Protein AF-A0A8H7TQ84-F1 (afdb_monomer_lite)

Foldseek 3Di:
DEQDPLADDDDPPDDDDPDPQKDKDFAADDDCVVNVPAKDFAFDQDPVRDTDTPDIDHDDHRDMDIGHPQPKDKDADDDDDPPDDDDPVPTDAIAIDGCVPPDPQFPDWDWDQDPVRHIDHIDTDHDDPPDPPPPDD

Secondary structure (DSSP, 8-state):
-EEETTEEE--SSPP--SSTT-EEEEPPP--TTT-TT-EEEEEEE-TTS-EEEEEEEE--TT-EEEE----EEEE------TTPPP-GGG-SS-EEEEGGGSPTT--EEE--B-TTS-BPPPEEEPPPP--------

pLDDT: mean 82.5, std 11.97, range [37.47, 96.06]

Structure (mmCIF, N/CA/C/O backbone):
data_AF-A0A8H7TQ84-F1
#
_entry.id   AF-A0A8H7TQ84-F1
#
loop_
_atom_site.group_PDB
_atom_site.id
_atom_site.type_symbol
_atom_site.label_atom_id
_atom_site.label_alt_id
_atom_site.label_comp_id
_atom_site.label_asym_id
_atom_site.label_entity_id
_atom_site.label_seq_id
_atom_site.pdbx_PDB_ins_code
_atom_site.Cartn_x
_atom_site.Cartn_y
_atom_site.Cartn_z
_atom_site.occupancy
_atom_site.B_iso_or_equiv
_atom_site.auth_seq_id
_atom_site.auth_comp_id
_atom_site.auth_asym_id
_atom_site.auth_atom_id
_atom_site.pdbx_PDB_model_num
ATOM 1 N N . MET A 1 1 ? 17.783 1.276 -12.447 1.00 83.00 1 MET A N 1
ATOM 2 C CA . MET A 1 1 ? 17.599 -0.068 -13.022 1.00 83.00 1 MET A CA 1
ATOM 3 C C . MET A 1 1 ? 18.065 0.009 -14.452 1.00 83.00 1 MET A C 1
ATOM 5 O O . MET A 1 1 ? 17.531 0.825 -15.200 1.00 83.00 1 MET A O 1
ATOM 9 N N . ASP A 1 2 ? 19.091 -0.774 -14.756 1.00 83.75 2 ASP A N 1
ATOM 10 C CA . ASP A 1 2 ? 19.681 -0.931 -16.084 1.00 83.75 2 ASP A CA 1
ATOM 11 C C . ASP A 1 2 ? 19.290 -2.277 -16.685 1.00 83.75 2 ASP A C 1
ATOM 13 O O . ASP A 1 2 ? 18.802 -3.161 -15.976 1.00 83.75 2 ASP A O 1
ATOM 17 N N . ILE A 1 3 ? 19.522 -2.422 -17.989 1.00 83.12 3 ILE A N 1
ATOM 18 C CA . ILE A 1 3 ? 19.509 -3.724 -18.653 1.00 83.12 3 ILE A CA 1
ATOM 19 C C . ILE A 1 3 ? 20.949 -4.231 -18.707 1.00 83.12 3 ILE A C 1
ATOM 21 O O . ILE A 1 3 ? 21.782 -3.648 -19.399 1.00 83.12 3 ILE A O 1
ATOM 25 N N . VAL A 1 4 ? 21.233 -5.293 -17.958 1.00 82.56 4 VAL A N 1
ATOM 26 C CA . VAL A 1 4 ? 22.540 -5.954 -17.870 1.00 82.56 4 VAL A CA 1
ATOM 27 C C . VAL A 1 4 ? 22.330 -7.423 -18.216 1.00 82.56 4 VAL A C 1
ATOM 29 O O . VAL A 1 4 ? 21.414 -8.043 -17.680 1.00 82.56 4 VAL A O 1
ATOM 32 N N . ASP A 1 5 ? 23.128 -7.964 -19.139 1.00 83.06 5 ASP A N 1
ATOM 33 C CA . ASP A 1 5 ? 23.009 -9.349 -19.626 1.00 83.06 5 ASP A CA 1
ATOM 34 C C . ASP A 1 5 ? 21.564 -9.731 -20.021 1.00 83.06 5 ASP A C 1
ATOM 36 O O . ASP A 1 5 ? 21.024 -10.753 -19.602 1.00 83.06 5 ASP A O 1
ATOM 40 N N . ASP A 1 6 ? 20.908 -8.853 -20.793 1.00 80.12 6 ASP A N 1
ATOM 41 C CA . ASP A 1 6 ? 19.504 -8.953 -21.234 1.00 80.12 6 ASP A CA 1
ATOM 42 C C . ASP A 1 6 ? 18.446 -8.974 -20.107 1.00 80.12 6 ASP A C 1
ATOM 44 O O . ASP A 1 6 ? 17.254 -9.177 -20.362 1.00 80.12 6 ASP A O 1
ATOM 48 N N . GLY A 1 7 ? 18.844 -8.704 -18.860 1.00 78.25 7 GLY A N 1
ATOM 49 C CA . GLY A 1 7 ? 17.976 -8.696 -17.686 1.00 78.25 7 GLY A CA 1
ATOM 50 C C . GLY A 1 7 ? 17.898 -7.333 -16.985 1.00 78.25 7 GLY A C 1
ATOM 51 O O . GLY A 1 7 ? 18.869 -6.578 -16.968 1.00 78.25 7 GLY A O 1
ATOM 52 N N . PRO A 1 8 ? 16.754 -6.983 -16.367 1.00 80.75 8 PRO A N 1
ATOM 53 C CA . PRO A 1 8 ? 16.678 -5.806 -15.511 1.00 80.75 8 PRO A CA 1
ATOM 54 C C . PRO A 1 8 ? 17.479 -6.014 -14.222 1.00 80.75 8 PRO A C 1
ATOM 56 O O . PRO A 1 8 ? 17.219 -6.955 -13.471 1.00 80.75 8 PRO A O 1
ATOM 59 N N . GLN A 1 9 ? 18.386 -5.088 -13.915 1.00 85.06 9 GLN A N 1
ATOM 60 C CA . GLN A 1 9 ? 19.184 -5.114 -12.691 1.00 85.06 9 GLN A CA 1
ATOM 61 C C . GLN A 1 9 ? 19.133 -3.776 -11.945 1.00 85.06 9 GLN A C 1
ATOM 63 O O . GLN A 1 9 ? 19.232 -2.691 -12.527 1.00 85.06 9 GLN A O 1
ATOM 68 N N . PHE A 1 10 ? 18.988 -3.840 -10.619 1.00 81.69 10 PHE A N 1
ATOM 69 C CA . PHE A 1 10 ? 19.233 -2.692 -9.750 1.00 81.69 10 PHE A CA 1
ATOM 70 C C . PHE A 1 10 ? 20.743 -2.532 -9.583 1.00 81.69 10 PHE A C 1
ATOM 72 O O . PHE A 1 10 ? 21.384 -3.358 -8.942 1.00 81.69 10 PHE A O 1
ATOM 79 N N . VAL A 1 11 ? 21.294 -1.489 -10.197 1.00 79.38 11 VAL A N 1
ATOM 80 C CA . VAL A 1 11 ? 22.716 -1.148 -10.124 1.00 79.38 11 VAL A CA 1
ATOM 81 C C . VAL A 1 11 ? 22.894 0.167 -9.377 1.00 79.38 11 VAL A C 1
ATOM 83 O O . VAL A 1 11 ? 22.040 1.055 -9.460 1.00 79.38 11 VAL A O 1
ATOM 86 N N . GLU A 1 12 ? 23.984 0.266 -8.623 1.00 76.00 12 GLU A N 1
ATOM 87 C CA . GLU A 1 12 ? 24.380 1.499 -7.951 1.00 76.00 12 GLU A CA 1
ATOM 88 C C . GLU A 1 12 ? 24.855 2.557 -8.965 1.00 76.00 12 GLU A C 1
ATOM 90 O O . GLU A 1 12 ? 25.406 2.199 -10.008 1.00 76.00 12 GLU A O 1
ATOM 95 N N . PRO A 1 13 ? 24.685 3.860 -8.669 1.00 73.12 13 PRO A N 1
ATOM 96 C CA . PRO A 1 13 ? 24.105 4.416 -7.445 1.00 73.12 13 PRO A CA 1
ATOM 97 C C . PRO A 1 13 ? 22.569 4.335 -7.418 1.00 73.12 13 PRO A C 1
ATOM 99 O O . PRO A 1 13 ? 21.893 4.567 -8.420 1.00 73.12 13 PRO A O 1
ATOM 102 N N . TYR A 1 14 ? 22.000 4.049 -6.244 1.00 76.44 14 TYR A N 1
ATOM 103 C CA . TYR A 1 14 ? 20.548 4.070 -6.057 1.00 76.44 14 TYR A CA 1
ATOM 104 C C . TYR A 1 14 ? 20.020 5.510 -5.989 1.00 76.44 14 TYR A C 1
ATOM 106 O O . TYR A 1 14 ? 20.605 6.373 -5.336 1.00 76.44 14 TYR A O 1
ATOM 114 N N . GLY A 1 15 ? 18.889 5.765 -6.650 1.00 70.31 15 GLY A N 1
ATOM 115 C CA . GLY A 1 15 ? 18.182 7.045 -6.566 1.00 70.31 15 GLY A CA 1
ATOM 116 C C . GLY A 1 15 ? 17.283 7.145 -5.331 1.00 70.31 15 GLY A C 1
ATOM 117 O O . GLY A 1 15 ? 16.936 6.142 -4.709 1.00 70.31 15 GLY A O 1
ATOM 118 N N . THR A 1 16 ? 16.849 8.363 -5.007 1.00 71.88 16 THR A N 1
ATOM 119 C CA . THR A 1 16 ? 15.868 8.629 -3.946 1.00 71.88 16 THR A CA 1
ATOM 120 C C . THR A 1 16 ? 14.491 8.969 -4.528 1.00 71.88 16 THR A C 1
ATOM 122 O O . THR A 1 16 ? 14.345 9.489 -5.643 1.00 71.88 16 THR A O 1
ATOM 125 N N . THR A 1 17 ? 13.432 8.662 -3.778 1.00 73.94 17 THR A N 1
ATOM 126 C CA . THR A 1 17 ? 12.106 9.233 -4.042 1.00 73.94 17 THR A CA 1
ATOM 127 C C . THR A 1 17 ? 11.955 10.550 -3.283 1.00 73.94 17 THR A C 1
ATOM 129 O O . THR A 1 17 ? 12.499 10.704 -2.194 1.00 73.94 17 THR A O 1
ATOM 132 N N . ASN A 1 18 ? 11.221 11.498 -3.869 1.00 77.62 18 ASN A N 1
ATOM 133 C CA . ASN A 1 18 ? 10.885 12.769 -3.214 1.00 77.62 18 ASN A CA 1
ATOM 134 C C . ASN A 1 18 ? 9.528 12.677 -2.499 1.00 77.62 18 ASN A C 1
ATOM 136 O O . ASN A 1 18 ? 9.004 13.688 -2.040 1.00 77.62 18 ASN A O 1
ATOM 140 N N . LYS A 1 19 ? 8.923 11.484 -2.487 1.00 73.44 19 LYS A N 1
ATOM 141 C CA . LYS A 1 19 ? 7.627 11.233 -1.881 1.00 73.44 19 LYS A CA 1
ATOM 142 C C . LYS A 1 19 ? 7.820 10.488 -0.571 1.00 73.44 19 LYS A C 1
ATOM 144 O O . LYS A 1 19 ? 8.353 9.378 -0.556 1.00 73.44 19 LYS A O 1
ATOM 149 N N . ASP A 1 20 ? 7.350 11.098 0.509 1.00 71.62 20 ASP A N 1
ATOM 150 C CA . ASP A 1 20 ? 7.427 10.511 1.842 1.00 71.62 20 ASP A CA 1
ATOM 151 C C . ASP A 1 20 ? 6.782 9.119 1.875 1.00 71.62 20 ASP 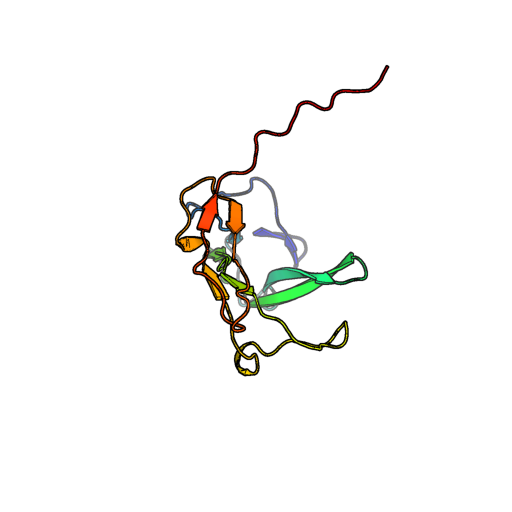A C 1
ATOM 153 O O . ASP A 1 20 ? 5.798 8.839 1.177 1.00 71.62 20 ASP A O 1
ATOM 157 N N . ASN A 1 21 ? 7.363 8.237 2.692 1.00 70.56 21 ASN A N 1
ATOM 158 C CA . ASN A 1 21 ? 6.889 6.870 2.933 1.00 70.56 21 ASN A CA 1
ATOM 159 C C . ASN A 1 21 ? 6.667 6.042 1.655 1.00 70.56 21 ASN A C 1
ATOM 161 O O . ASN A 1 21 ? 5.797 5.176 1.623 1.00 70.56 21 ASN A O 1
ATOM 165 N N . SER A 1 22 ? 7.419 6.318 0.589 1.00 80.00 22 SER A N 1
ATOM 166 C CA . SER A 1 22 ? 7.287 5.641 -0.702 1.00 80.00 22 SER A CA 1
ATOM 167 C C . SER A 1 22 ? 8.579 4.930 -1.099 1.00 80.00 22 SER A C 1
ATOM 169 O O . SER A 1 22 ? 9.664 5.249 -0.619 1.00 80.00 22 SER A O 1
ATOM 171 N N . PHE A 1 23 ? 8.461 3.978 -2.018 1.00 84.88 23 PHE A N 1
ATOM 172 C CA . PHE A 1 23 ? 9.586 3.330 -2.684 1.00 84.88 23 PHE A CA 1
ATOM 173 C C . PHE A 1 23 ? 9.695 3.847 -4.118 1.00 84.88 23 PHE A C 1
ATOM 175 O O . PHE A 1 23 ? 8.680 4.080 -4.771 1.00 84.88 23 PHE A O 1
ATOM 182 N N . GLY A 1 24 ? 10.918 4.018 -4.617 1.00 88.12 24 GLY A N 1
ATOM 183 C CA . GLY A 1 24 ? 11.173 4.482 -5.979 1.00 88.12 24 GLY A CA 1
ATOM 184 C C . GLY A 1 24 ? 11.824 3.400 -6.831 1.00 88.12 24 GLY A C 1
ATOM 185 O O . GLY A 1 24 ? 12.830 2.823 -6.428 1.00 88.12 24 GLY A O 1
ATOM 186 N N . ILE A 1 25 ? 11.299 3.165 -8.034 1.00 89.88 25 ILE A N 1
ATOM 187 C CA . ILE A 1 25 ? 12.001 2.416 -9.082 1.00 89.88 25 ILE A CA 1
ATOM 188 C C . ILE A 1 25 ? 12.299 3.384 -10.220 1.00 89.88 25 ILE A C 1
ATOM 190 O O . ILE A 1 25 ? 11.385 3.896 -10.867 1.00 89.88 25 ILE A O 1
ATOM 194 N N . GLN A 1 26 ? 13.582 3.624 -10.473 1.00 89.94 26 GLN A N 1
ATOM 195 C CA . GLN A 1 26 ? 14.033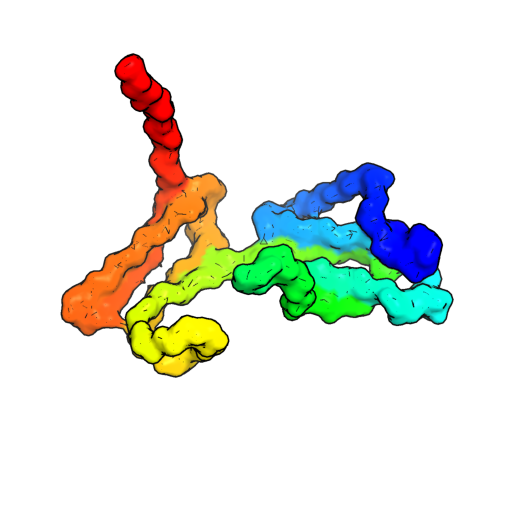 4.415 -11.611 1.00 89.94 26 GLN A CA 1
ATOM 196 C C . GLN A 1 26 ? 14.596 3.494 -12.685 1.00 89.94 26 GLN A C 1
ATOM 198 O O . GLN A 1 26 ? 15.457 2.655 -12.416 1.00 89.94 26 GLN A O 1
ATOM 203 N N . THR A 1 27 ? 14.104 3.665 -13.901 1.00 89.94 27 THR A N 1
ATOM 204 C CA . THR A 1 27 ? 14.588 2.964 -15.089 1.00 89.94 27 THR A CA 1
ATOM 205 C C . THR A 1 27 ? 15.495 3.884 -15.887 1.00 89.94 27 THR A C 1
ATOM 207 O O . THR A 1 27 ? 15.189 5.063 -16.082 1.00 89.94 27 THR A O 1
ATOM 210 N N . ASN A 1 28 ? 16.618 3.342 -16.332 1.00 88.81 28 ASN A N 1
ATOM 211 C CA . ASN A 1 28 ? 17.529 4.028 -17.233 1.00 88.81 28 ASN A CA 1
ATOM 212 C C . ASN A 1 28 ? 17.030 3.922 -18.688 1.00 88.81 28 ASN A C 1
ATOM 214 O O . ASN A 1 28 ? 16.027 3.250 -18.959 1.00 88.81 28 ASN A O 1
ATOM 218 N N . PRO A 1 29 ? 17.656 4.639 -19.636 1.00 90.38 29 PRO A N 1
ATOM 219 C CA . PRO A 1 29 ? 17.418 4.440 -21.063 1.00 90.38 29 PRO A CA 1
ATOM 220 C C . PRO A 1 29 ? 17.511 2.965 -21.473 1.00 90.38 29 PRO A C 1
ATOM 222 O O . PRO A 1 29 ? 18.513 2.311 -21.206 1.00 90.38 29 PRO A O 1
ATOM 225 N N . PHE A 1 30 ? 16.512 2.463 -22.199 1.00 90.19 30 PHE A N 1
ATOM 226 C CA . PHE A 1 30 ? 16.603 1.195 -22.930 1.00 90.19 30 PHE A CA 1
ATOM 227 C C . PHE A 1 30 ? 15.655 1.195 -24.136 1.00 90.19 30 PHE A C 1
ATOM 229 O O . PHE A 1 30 ? 14.705 1.977 -24.187 1.00 90.19 30 PHE A O 1
ATOM 236 N N . ASN A 1 31 ? 15.899 0.314 -25.112 1.00 90.56 31 ASN A N 1
ATOM 237 C CA . ASN A 1 31 ? 15.005 0.123 -26.255 1.00 90.56 31 ASN A CA 1
ATOM 238 C C . ASN A 1 31 ? 13.873 -0.866 -25.888 1.00 90.56 31 ASN A C 1
ATOM 240 O O . ASN A 1 31 ? 14.140 -2.062 -25.745 1.00 90.56 31 ASN A O 1
ATOM 244 N N . PRO A 1 32 ? 12.611 -0.418 -25.755 1.00 87.50 32 PRO A N 1
ATOM 245 C CA . PRO A 1 32 ? 11.509 -1.277 -25.319 1.00 87.50 32 PRO A CA 1
ATOM 246 C C . PRO A 1 32 ? 11.056 -2.303 -26.372 1.00 87.50 32 PRO A C 1
ATOM 248 O O . PRO A 1 32 ? 10.350 -3.254 -26.016 1.00 87.50 32 PRO A O 1
ATOM 251 N N . ASP A 1 33 ? 11.438 -2.124 -27.642 1.00 89.69 33 ASP A N 1
ATOM 252 C CA . ASP A 1 33 ? 11.136 -3.063 -28.730 1.00 89.69 33 ASP A CA 1
ATOM 253 C C . ASP A 1 33 ? 12.145 -4.209 -28.796 1.00 89.69 33 ASP A C 1
ATOM 255 O O . ASP A 1 33 ? 11.773 -5.339 -29.121 1.00 89.69 33 ASP A O 1
ATOM 259 N N . GLN A 1 34 ? 13.400 -3.925 -28.442 1.00 89.62 34 GLN A N 1
ATOM 260 C CA . GLN A 1 34 ? 14.445 -4.932 -28.273 1.00 89.62 34 GLN A CA 1
ATOM 261 C C . GLN A 1 34 ? 14.220 -5.730 -26.984 1.00 89.62 34 GLN A C 1
ATOM 263 O O . GLN A 1 34 ? 14.215 -6.957 -27.005 1.00 89.62 34 GLN A O 1
ATOM 268 N N . TYR A 1 35 ? 13.946 -5.040 -25.874 1.00 87.56 35 TYR A N 1
ATOM 269 C CA . TYR A 1 35 ? 13.780 -5.654 -24.558 1.00 87.56 35 TYR A CA 1
ATOM 270 C C . TYR A 1 35 ? 12.299 -5.704 -24.160 1.00 87.56 35 TYR A C 1
ATOM 272 O O . TYR A 1 35 ? 11.794 -4.897 -23.376 1.00 87.56 35 TYR A O 1
ATOM 280 N N . LYS A 1 36 ? 11.566 -6.668 -24.730 1.00 84.56 36 LYS A N 1
ATOM 281 C CA . LYS A 1 36 ? 10.105 -6.788 -24.543 1.00 84.56 36 LYS A CA 1
ATOM 282 C C . LYS A 1 36 ? 9.690 -7.301 -23.161 1.00 84.56 36 LYS A C 1
ATOM 284 O O . LYS A 1 36 ? 8.545 -7.088 -22.767 1.00 84.56 36 LYS A O 1
ATOM 289 N N . THR A 1 37 ? 10.602 -7.947 -22.437 1.00 84.38 37 THR A N 1
ATOM 290 C CA . THR A 1 37 ? 10.355 -8.639 -21.159 1.00 84.38 37 THR A CA 1
ATOM 291 C C . THR A 1 37 ? 10.896 -7.884 -19.945 1.00 84.38 37 THR A C 1
ATOM 293 O O . THR A 1 37 ? 11.149 -8.478 -18.900 1.00 84.38 37 THR A O 1
ATOM 296 N N . VAL A 1 38 ? 11.075 -6.568 -20.059 1.00 87.69 38 VAL A N 1
ATOM 297 C CA . VAL A 1 38 ? 11.487 -5.733 -18.928 1.00 87.69 38 VAL A CA 1
ATOM 298 C C . VAL A 1 38 ? 10.255 -5.354 -18.115 1.00 87.69 38 VAL A C 1
ATOM 300 O O . VAL A 1 38 ? 9.355 -4.654 -18.594 1.00 87.69 38 VAL A O 1
ATOM 303 N N . TYR A 1 39 ? 10.227 -5.799 -16.864 1.00 89.38 39 TYR A N 1
ATOM 304 C CA . TYR A 1 39 ? 9.144 -5.528 -15.930 1.00 89.38 39 TYR A CA 1
ATOM 305 C C . TYR A 1 39 ? 9.670 -4.864 -14.663 1.00 89.38 39 TYR A C 1
ATOM 307 O O . TYR A 1 39 ? 10.786 -5.123 -14.219 1.00 89.38 39 TYR A O 1
ATOM 315 N N . CYS A 1 40 ? 8.824 -4.033 -14.069 1.00 90.69 40 CYS A N 1
ATOM 316 C CA . CYS A 1 40 ? 8.976 -3.551 -12.706 1.00 90.69 40 CYS A CA 1
ATOM 317 C C . CYS A 1 40 ? 7.859 -4.157 -11.855 1.00 90.69 40 CYS A C 1
ATOM 319 O O . CYS A 1 40 ? 6.798 -4.522 -12.365 1.00 90.69 40 CYS A O 1
ATOM 321 N N . GLY A 1 41 ? 8.089 -4.267 -10.555 1.00 89.94 41 GLY A N 1
ATOM 322 C CA . GLY A 1 41 ? 7.120 -4.866 -9.658 1.00 89.94 41 GLY A CA 1
ATOM 323 C C . GLY A 1 41 ? 7.533 -4.756 -8.206 1.00 89.94 41 GLY A C 1
ATOM 324 O O . GLY A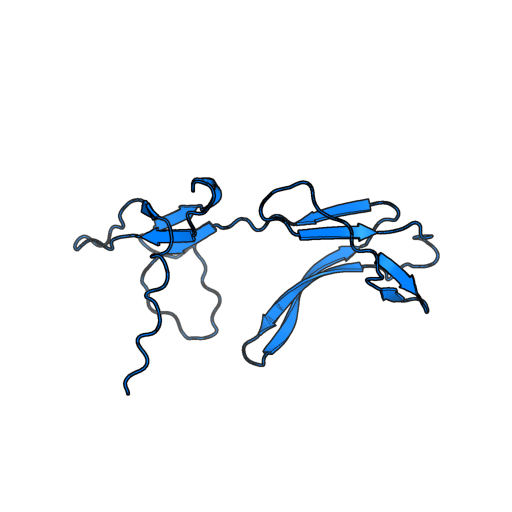 1 41 ? 8.631 -4.306 -7.885 1.00 89.94 41 GLY A O 1
ATOM 325 N N . TYR A 1 42 ? 6.643 -5.203 -7.335 1.00 87.81 42 TYR A N 1
ATOM 326 C CA . TYR A 1 42 ? 6.948 -5.452 -5.934 1.00 87.81 42 TYR A CA 1
ATOM 327 C C . TYR A 1 42 ? 6.309 -6.765 -5.501 1.00 87.81 42 TYR A C 1
ATOM 329 O O . TYR A 1 42 ? 5.303 -7.212 -6.062 1.00 87.81 42 TYR A O 1
ATOM 337 N N . GLY A 1 43 ? 6.927 -7.394 -4.508 1.00 87.56 43 GLY A N 1
ATOM 338 C CA . GLY A 1 43 ? 6.488 -8.659 -3.948 1.00 87.56 43 GLY A CA 1
ATOM 339 C C . GLY A 1 43 ? 6.345 -8.591 -2.436 1.00 87.56 43 GLY A C 1
ATOM 340 O O . GLY A 1 43 ? 6.756 -7.625 -1.797 1.00 87.56 43 GLY A O 1
ATOM 341 N N . LYS A 1 44 ? 5.766 -9.645 -1.872 1.00 83.25 44 LYS A N 1
ATOM 342 C CA . LYS A 1 44 ? 5.709 -9.889 -0.430 1.00 83.25 44 LYS A CA 1
ATOM 343 C C . LYS A 1 44 ? 6.286 -11.262 -0.126 1.00 83.25 44 LYS A C 1
ATOM 345 O O . LYS A 1 44 ? 6.239 -12.144 -0.981 1.00 83.25 44 LYS A O 1
ATOM 350 N N . TYR A 1 45 ? 6.778 -11.462 1.088 1.00 84.69 45 TYR A N 1
ATOM 351 C CA . TYR A 1 45 ? 7.121 -12.802 1.549 1.00 84.69 45 TYR A CA 1
ATOM 352 C C . TYR A 1 45 ? 5.846 -13.613 1.826 1.00 84.69 45 TYR A C 1
ATOM 354 O O . TYR A 1 45 ? 4.873 -13.080 2.361 1.00 84.69 45 TYR A O 1
ATOM 362 N N . ASN A 1 46 ? 5.833 -14.885 1.430 1.00 81.81 46 ASN A N 1
ATOM 363 C CA . ASN A 1 46 ? 4.829 -15.857 1.869 1.00 81.81 46 ASN A CA 1
ATOM 364 C C . ASN A 1 46 ? 5.258 -16.543 3.182 1.00 81.81 46 ASN A C 1
ATOM 366 O O . ASN A 1 46 ? 6.364 -16.323 3.673 1.00 81.81 46 ASN A O 1
ATOM 370 N N . ASP A 1 47 ? 4.420 -17.439 3.706 1.00 84.56 47 ASP A N 1
ATOM 371 C CA . ASP A 1 47 ? 4.676 -18.175 4.959 1.00 84.56 47 ASP A CA 1
ATOM 372 C C . ASP A 1 47 ? 5.918 -19.088 4.908 1.00 84.56 47 ASP A C 1
ATOM 374 O O . ASP A 1 47 ? 6.382 -19.587 5.929 1.00 84.56 47 ASP A O 1
ATOM 378 N N . LYS A 1 48 ? 6.471 -19.313 3.711 1.00 90.69 48 LYS A N 1
ATOM 379 C CA . LYS A 1 48 ? 7.709 -20.068 3.471 1.00 90.69 48 LYS A CA 1
ATOM 380 C C . LYS A 1 48 ? 8.920 -19.154 3.260 1.00 90.69 48 LYS A C 1
ATOM 382 O O . LYS A 1 48 ? 9.957 -19.622 2.798 1.00 90.69 48 LYS A O 1
ATOM 387 N N . ASN A 1 49 ? 8.787 -17.861 3.557 1.00 84.88 49 ASN A N 1
ATOM 388 C CA . ASN A 1 49 ? 9.811 -16.838 3.360 1.00 84.88 49 ASN A CA 1
ATOM 389 C C . ASN A 1 49 ? 10.276 -16.690 1.895 1.00 84.88 49 ASN A C 1
ATOM 391 O O . ASN A 1 49 ? 11.418 -16.328 1.622 1.00 84.88 49 ASN A O 1
ATOM 395 N N . GLN A 1 50 ? 9.393 -16.970 0.934 1.00 86.75 50 GLN A N 1
ATOM 396 C CA . GLN A 1 50 ? 9.655 -16.793 -0.497 1.00 86.75 50 GLN A CA 1
ATOM 397 C C . GLN A 1 50 ? 9.017 -15.495 -0.987 1.00 86.75 50 GLN A C 1
ATOM 399 O O . GLN A 1 50 ? 7.886 -15.188 -0.608 1.00 86.75 50 GLN A O 1
ATOM 404 N N . VAL A 1 51 ? 9.702 -14.759 -1.865 1.00 85.31 51 VAL A N 1
ATOM 405 C CA . VAL A 1 51 ? 9.130 -13.563 -2.499 1.00 85.31 51 VAL A CA 1
ATOM 406 C C . VAL A 1 51 ? 8.084 -13.984 -3.533 1.00 85.31 51 VAL A C 1
ATOM 408 O O . VAL A 1 51 ? 8.393 -14.685 -4.494 1.00 85.31 51 VAL A O 1
ATOM 411 N N . VAL A 1 52 ? 6.847 -13.529 -3.348 1.00 87.06 52 VAL A N 1
ATOM 412 C CA . VAL A 1 52 ? 5.728 -13.708 -4.278 1.00 87.06 52 VAL A CA 1
ATOM 413 C C . VAL A 1 52 ? 5.386 -12.351 -4.897 1.00 87.06 52 VAL A C 1
ATOM 415 O O . VAL A 1 52 ? 5.209 -11.387 -4.144 1.00 87.06 52 VAL A O 1
ATOM 418 N N . PRO A 1 53 ? 5.282 -12.234 -6.235 1.00 86.62 53 PRO A N 1
ATOM 419 C CA . PRO A 1 53 ? 4.915 -10.977 -6.878 1.00 86.62 53 PRO A CA 1
ATOM 420 C C . PRO A 1 53 ? 3.500 -10.547 -6.465 1.00 86.62 53 PRO A C 1
ATOM 422 O O . PRO A 1 53 ? 2.570 -11.350 -6.477 1.00 86.62 53 PRO A O 1
ATOM 425 N N . VAL A 1 54 ? 3.343 -9.273 -6.100 1.00 85.31 54 VAL A N 1
ATOM 426 C CA . VAL A 1 54 ? 2.056 -8.660 -5.718 1.00 85.31 54 VAL A CA 1
ATOM 427 C C . VAL A 1 54 ? 1.524 -7.796 -6.852 1.00 85.31 54 VAL A C 1
ATOM 429 O O . VAL A 1 54 ? 0.353 -7.898 -7.206 1.00 85.31 54 VAL A O 1
ATOM 432 N N . ALA A 1 55 ? 2.388 -6.982 -7.457 1.00 86.94 55 ALA A N 1
ATOM 433 C CA . ALA A 1 55 ? 2.070 -6.262 -8.680 1.00 86.94 55 ALA A CA 1
ATOM 434 C C . ALA A 1 55 ? 3.282 -6.242 -9.605 1.00 86.94 55 ALA A C 1
ATOM 436 O O . ALA A 1 55 ? 4.418 -6.081 -9.155 1.00 86.94 55 ALA A O 1
ATOM 437 N N . VAL A 1 56 ? 3.016 -6.387 -10.901 1.00 90.31 56 VAL A N 1
ATOM 438 C CA . VAL A 1 56 ? 4.016 -6.372 -11.968 1.00 90.31 56 VAL A CA 1
ATOM 439 C C . VAL A 1 56 ? 3.457 -5.555 -13.125 1.00 90.31 56 VAL A C 1
ATOM 441 O O . VAL A 1 56 ? 2.287 -5.688 -13.479 1.00 90.31 56 VAL A O 1
ATOM 444 N N . TRP A 1 57 ? 4.283 -4.708 -13.723 1.00 91.19 57 TRP A N 1
ATOM 445 C CA . TRP A 1 57 ? 3.932 -3.930 -14.905 1.00 91.19 57 TRP A CA 1
ATOM 446 C C . TRP A 1 57 ? 5.119 -3.846 -15.855 1.00 91.19 57 TRP A C 1
ATOM 448 O O . TRP A 1 57 ? 6.275 -3.997 -15.457 1.00 91.19 57 TRP A O 1
ATOM 458 N N . ARG A 1 58 ? 4.838 -3.606 -17.139 1.00 91.31 58 ARG A N 1
ATOM 459 C CA . ARG A 1 58 ? 5.894 -3.419 -18.136 1.00 91.31 58 ARG A CA 1
ATOM 460 C C . ARG A 1 58 ? 6.639 -2.118 -17.846 1.00 91.31 58 ARG A C 1
ATOM 462 O O . ARG A 1 58 ? 6.019 -1.055 -17.745 1.00 91.31 58 ARG A O 1
ATOM 469 N N . ALA A 1 59 ? 7.956 -2.213 -17.718 1.00 91.69 59 ALA A N 1
ATOM 470 C CA . ALA A 1 59 ? 8.805 -1.052 -17.530 1.00 91.69 59 ALA A CA 1
ATOM 471 C C . ALA A 1 59 ? 8.811 -0.200 -18.807 1.00 91.69 59 ALA A C 1
ATOM 473 O O . ALA A 1 59 ? 8.813 -0.724 -19.923 1.00 91.69 59 ALA A O 1
ATOM 474 N N . LYS A 1 60 ? 8.828 1.120 -18.644 1.00 92.25 60 LYS A N 1
ATOM 475 C CA . LYS A 1 60 ? 9.082 2.084 -19.716 1.00 92.25 60 LYS A CA 1
ATOM 476 C C . LYS A 1 60 ? 10.472 2.682 -19.507 1.00 92.25 60 LYS A C 1
ATOM 478 O O . LYS A 1 60 ? 10.835 2.874 -18.352 1.00 92.25 60 LYS A O 1
ATOM 483 N N . PRO A 1 61 ? 11.229 2.975 -20.573 1.00 92.44 61 PRO A N 1
ATOM 484 C CA . PRO A 1 61 ? 12.534 3.617 -20.444 1.00 92.44 61 PRO A CA 1
ATOM 485 C C . PRO A 1 61 ? 12.405 5.036 -19.884 1.00 92.44 61 PRO A C 1
ATOM 487 O O . PRO A 1 61 ? 11.383 5.691 -20.092 1.00 92.44 61 PRO A O 1
ATOM 490 N N . PHE A 1 62 ? 13.452 5.511 -19.201 1.00 91.31 62 PHE A N 1
ATOM 491 C CA . PHE A 1 62 ? 13.519 6.851 -18.590 1.00 91.31 62 PHE A CA 1
ATOM 492 C C . PHE A 1 62 ? 12.373 7.189 -17.618 1.00 91.31 62 PHE A C 1
ATOM 494 O O . PHE A 1 62 ? 12.044 8.356 -17.406 1.00 91.31 62 PHE A O 1
ATOM 501 N N . GLN A 1 63 ? 11.755 6.184 -17.002 1.00 92.38 63 GLN A N 1
ATOM 502 C CA . GLN A 1 63 ? 10.627 6.381 -16.102 1.00 92.38 63 GLN A CA 1
ATOM 503 C C . GLN A 1 63 ? 11.033 6.259 -14.632 1.00 92.38 63 GLN A C 1
ATOM 505 O O . GLN A 1 63 ? 11.764 5.341 -14.242 1.00 92.38 63 GLN A O 1
ATOM 510 N N . LYS A 1 64 ? 10.470 7.148 -13.806 1.00 89.81 64 LYS A N 1
ATOM 511 C CA . LYS A 1 64 ? 10.401 7.007 -12.348 1.00 89.81 64 LYS A CA 1
ATOM 512 C C . LYS A 1 64 ? 9.020 6.487 -11.952 1.00 89.81 64 LYS A C 1
ATOM 514 O O . LYS A 1 64 ? 8.008 7.047 -12.377 1.00 89.81 64 LYS A O 1
ATOM 519 N N . TYR A 1 65 ? 8.997 5.426 -11.155 1.00 89.69 65 TYR A N 1
ATOM 520 C CA . TYR A 1 65 ? 7.800 4.869 -10.537 1.00 89.69 65 TYR A CA 1
ATOM 521 C C . TYR A 1 65 ? 7.881 5.084 -9.031 1.00 89.69 65 TYR A C 1
ATOM 523 O O . TYR A 1 65 ? 8.772 4.532 -8.388 1.00 89.69 65 TYR A O 1
ATOM 531 N N . ASP A 1 66 ? 6.952 5.863 -8.482 1.00 88.94 66 ASP A N 1
ATOM 532 C CA . ASP A 1 66 ? 6.803 6.028 -7.039 1.00 88.94 66 ASP A CA 1
ATOM 533 C C . ASP A 1 66 ? 5.677 5.121 -6.542 1.00 88.94 66 ASP A C 1
ATOM 535 O O . ASP A 1 66 ? 4.514 5.251 -6.929 1.00 88.94 66 ASP A O 1
ATOM 539 N N . LEU A 1 67 ? 6.044 4.183 -5.680 1.00 85.25 67 LEU A N 1
ATOM 540 C CA . LEU A 1 67 ? 5.142 3.260 -5.022 1.00 85.25 67 LEU A CA 1
ATOM 541 C C . LEU A 1 67 ? 4.891 3.756 -3.612 1.00 85.25 67 LEU A C 1
ATOM 543 O O . LEU A 1 67 ? 5.744 3.620 -2.740 1.00 85.25 67 LEU A O 1
ATOM 547 N N . THR A 1 68 ? 3.712 4.322 -3.396 1.00 81.31 68 THR A N 1
ATOM 548 C CA . THR A 1 68 ? 3.266 4.736 -2.067 1.00 81.31 68 THR A CA 1
ATOM 549 C C . THR A 1 68 ? 2.348 3.661 -1.518 1.00 81.31 68 THR A C 1
ATOM 551 O O . THR A 1 68 ? 1.235 3.513 -2.031 1.00 81.31 68 THR A O 1
ATOM 554 N N . PRO A 1 69 ? 2.775 2.903 -0.498 1.00 74.00 69 PRO A N 1
ATOM 555 C CA . PRO A 1 69 ? 1.860 2.070 0.253 1.00 74.00 69 PRO A CA 1
ATOM 556 C C . PRO A 1 69 ? 0.718 2.943 0.769 1.00 74.00 69 PRO A C 1
ATOM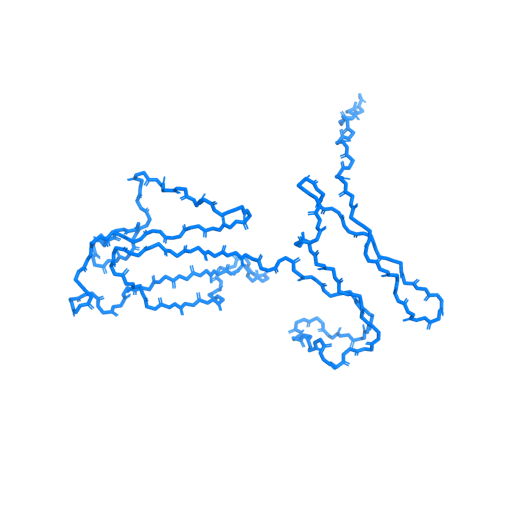 558 O O . PRO A 1 69 ? 0.939 3.962 1.424 1.00 74.00 69 PRO A O 1
ATOM 561 N N . VAL A 1 70 ? -0.515 2.548 0.470 1.00 74.25 70 VAL A N 1
ATOM 562 C CA . VAL A 1 70 ? -1.662 3.077 1.198 1.00 74.25 70 VAL A CA 1
ATOM 563 C C . VAL A 1 70 ? -1.637 2.364 2.539 1.00 74.25 70 VAL A C 1
ATOM 565 O O . VAL A 1 70 ? -1.984 1.189 2.627 1.00 74.25 70 VAL A O 1
ATOM 568 N N . ILE A 1 71 ? -1.148 3.051 3.569 1.00 76.62 71 ILE A N 1
ATOM 569 C CA . ILE A 1 71 ? -1.029 2.504 4.922 1.00 76.62 71 ILE A CA 1
ATOM 570 C C . ILE A 1 71 ? -2.415 2.569 5.585 1.00 76.62 71 ILE A C 1
ATOM 572 O O . ILE A 1 71 ? -2.657 3.330 6.523 1.00 76.62 71 ILE A O 1
ATOM 576 N N . LYS A 1 72 ? -3.352 1.806 5.015 1.00 86.38 72 LYS A N 1
ATOM 577 C CA . LYS A 1 72 ? -4.696 1.596 5.540 1.00 86.38 72 LYS A CA 1
ATOM 578 C C . LYS A 1 72 ? -4.818 0.179 6.065 1.00 86.38 72 LYS A C 1
ATOM 580 O O . LYS A 1 72 ? -4.481 -0.777 5.369 1.00 86.38 72 LYS A O 1
ATOM 585 N N . TYR A 1 73 ? -5.333 0.057 7.276 1.00 87.56 73 TYR A N 1
ATOM 586 C CA . TYR A 1 73 ? -5.646 -1.217 7.903 1.00 87.56 73 TYR A CA 1
ATOM 587 C C . TYR A 1 73 ? -7.108 -1.226 8.317 1.00 87.56 73 TYR A C 1
ATOM 589 O O . TYR A 1 73 ? -7.679 -0.188 8.634 1.00 87.56 73 TYR A O 1
ATOM 597 N N . TYR A 1 74 ? -7.701 -2.410 8.337 1.00 88.88 74 TYR A N 1
ATOM 598 C CA . TYR A 1 74 ? -9.065 -2.615 8.800 1.00 88.88 74 TYR A CA 1
ATOM 599 C C . TYR A 1 74 ? -9.022 -3.563 9.991 1.00 88.88 74 TYR A C 1
ATOM 601 O O . TYR A 1 74 ? -8.453 -4.651 9.897 1.00 88.88 74 TYR A O 1
ATOM 609 N N . VAL A 1 75 ? -9.593 -3.139 11.115 1.00 89.81 75 VAL A N 1
ATOM 610 C CA . VAL A 1 75 ? -9.718 -3.957 12.324 1.00 89.81 75 VAL A CA 1
ATOM 611 C C . VAL A 1 75 ? -11.169 -4.379 12.468 1.00 89.81 75 VAL A C 1
ATOM 613 O O . VAL A 1 75 ? -12.071 -3.545 12.453 1.00 89.81 75 VAL A O 1
ATOM 616 N N . SER A 1 76 ? -11.385 -5.682 12.599 1.00 88.69 76 SER A N 1
ATOM 617 C CA . SER A 1 76 ? -12.695 -6.283 12.828 1.00 88.69 76 SER A CA 1
ATOM 618 C C . SER A 1 76 ? -12.528 -7.609 13.570 1.00 88.69 76 SER A C 1
ATOM 620 O O . SER A 1 76 ? -11.411 -8.099 13.753 1.00 88.69 76 SER A O 1
ATOM 622 N N . THR A 1 77 ? -13.639 -8.192 14.000 1.00 86.38 77 THR A N 1
ATOM 623 C CA . THR A 1 77 ? -13.699 -9.504 14.641 1.00 86.38 77 THR A CA 1
ATOM 624 C C . THR A 1 77 ? -14.528 -10.449 13.781 1.00 86.38 77 THR A C 1
ATOM 626 O O . THR A 1 77 ? -15.483 -10.050 13.121 1.00 86.38 77 THR A O 1
ATOM 629 N N . GLY A 1 78 ? -14.154 -11.725 13.769 1.00 80.88 78 GLY A N 1
ATOM 630 C CA . GLY A 1 78 ? -14.894 -12.756 13.055 1.00 80.88 78 GLY A CA 1
ATOM 631 C C . GLY A 1 78 ? -14.166 -14.092 13.075 1.00 80.88 78 GLY A C 1
ATOM 632 O O . GLY A 1 78 ? -13.021 -14.193 13.516 1.00 80.88 78 GLY A O 1
ATOM 633 N N . ASN A 1 79 ? -14.851 -15.128 12.602 1.00 79.00 79 ASN A N 1
ATOM 634 C CA . ASN A 1 79 ? -14.314 -16.481 12.540 1.00 79.00 79 ASN A CA 1
ATOM 635 C C . ASN A 1 79 ? -13.773 -16.749 11.135 1.00 79.00 79 ASN A C 1
ATOM 637 O O . ASN A 1 79 ? -14.545 -16.978 10.206 1.00 79.00 79 ASN A O 1
ATOM 641 N N . TYR A 1 80 ? -12.449 -16.753 10.990 1.00 78.62 80 TYR A N 1
ATOM 642 C CA . TYR A 1 80 ? -11.778 -17.010 9.715 1.00 78.62 80 TYR A CA 1
ATOM 643 C C . TYR A 1 80 ? -10.830 -18.193 9.845 1.00 78.62 80 TYR A C 1
ATOM 645 O O . TYR A 1 80 ? -10.136 -18.348 10.851 1.00 78.62 80 TYR A O 1
ATOM 653 N N . LYS A 1 81 ? -10.795 -19.043 8.816 1.00 76.31 81 LYS A N 1
ATOM 654 C CA . LYS A 1 81 ? -9.812 -20.125 8.761 1.00 76.31 81 LYS A CA 1
ATOM 655 C C . LYS A 1 81 ? -8.451 -19.528 8.381 1.00 76.31 81 LYS A C 1
ATOM 657 O O . LYS A 1 81 ? -8.386 -18.752 7.429 1.00 76.31 81 LYS A O 1
ATOM 662 N N . PRO A 1 82 ? -7.354 -19.887 9.068 1.00 69.94 82 PRO A N 1
ATOM 663 C CA . PRO A 1 82 ? -6.020 -19.487 8.635 1.00 69.94 82 PRO A CA 1
ATOM 664 C C . PRO A 1 82 ? -5.788 -19.831 7.155 1.00 69.94 82 PRO A C 1
ATOM 666 O O . PRO A 1 82 ? -6.145 -20.920 6.706 1.00 69.94 82 PRO A O 1
ATOM 669 N N . GLY A 1 83 ? -5.219 -18.893 6.396 1.00 71.88 83 GLY A N 1
ATOM 670 C CA . GLY A 1 83 ? -4.946 -19.054 4.963 1.00 71.88 83 GLY A CA 1
ATOM 671 C C . GLY A 1 83 ? -6.086 -18.661 4.013 1.00 71.88 83 GLY A C 1
ATOM 672 O O . GLY A 1 83 ? -5.897 -18.740 2.801 1.00 71.88 83 GLY A O 1
ATOM 673 N N . THR A 1 84 ? -7.247 -18.213 4.506 1.00 71.25 84 THR A N 1
ATOM 674 C CA . THR A 1 84 ? -8.314 -17.676 3.642 1.00 71.25 84 THR A CA 1
ATOM 675 C C . THR A 1 84 ? -8.175 -16.171 3.434 1.00 71.25 84 THR A C 1
ATOM 677 O O . THR A 1 84 ? -7.912 -15.437 4.386 1.00 71.25 84 THR A O 1
ATOM 680 N N . THR A 1 85 ? -8.415 -15.696 2.209 1.00 75.38 85 THR A N 1
ATOM 681 C CA . THR A 1 85 ? -8.563 -14.259 1.935 1.00 75.38 85 THR A CA 1
ATOM 682 C C . THR A 1 85 ? -9.768 -13.712 2.696 1.00 75.38 85 THR A C 1
ATOM 684 O O . THR A 1 85 ? -10.853 -14.287 2.633 1.00 75.38 85 THR A O 1
ATOM 687 N N . VAL A 1 86 ? -9.573 -12.599 3.401 1.00 74.81 86 VAL A N 1
ATOM 688 C CA . VAL A 1 86 ? -10.642 -11.886 4.106 1.00 74.81 86 VAL A CA 1
ATOM 689 C C . VAL A 1 86 ? -11.215 -10.819 3.177 1.00 74.81 86 VAL A C 1
ATOM 691 O O . VAL A 1 86 ? -10.493 -9.915 2.757 1.00 74.81 86 VAL A O 1
ATOM 694 N N . ASP A 1 87 ? -12.504 -10.924 2.859 1.00 78.19 87 ASP A N 1
ATOM 695 C CA . ASP A 1 87 ? -13.235 -9.878 2.145 1.00 78.19 87 ASP A CA 1
ATOM 696 C C . ASP A 1 87 ? -13.789 -8.859 3.147 1.00 78.19 87 ASP A C 1
ATOM 698 O O . ASP A 1 87 ? -14.770 -9.115 3.848 1.00 78.19 87 ASP A O 1
ATOM 702 N N . ILE A 1 88 ? -13.153 -7.688 3.195 1.00 74.44 88 ILE A N 1
ATOM 703 C CA . ILE A 1 88 ? -13.526 -6.561 4.061 1.00 74.44 88 ILE A CA 1
ATOM 704 C C . ILE A 1 88 ? -14.977 -6.098 3.879 1.00 74.44 88 ILE A C 1
ATOM 706 O O . ILE A 1 88 ? -15.563 -5.599 4.834 1.00 74.44 88 ILE A O 1
ATOM 710 N N . THR A 1 89 ? -15.579 -6.292 2.701 1.00 76.94 89 THR A N 1
ATOM 711 C CA . THR A 1 89 ? -16.975 -5.893 2.437 1.00 76.94 89 THR A CA 1
ATOM 712 C C . THR A 1 89 ? -18.001 -6.815 3.093 1.00 76.94 89 THR A C 1
ATOM 714 O O . THR A 1 89 ? -19.170 -6.459 3.213 1.00 76.94 89 THR A O 1
ATOM 717 N N . THR A 1 90 ? -17.556 -7.993 3.536 1.00 76.25 90 THR A N 1
ATOM 718 C CA . THR A 1 90 ? -18.388 -9.008 4.197 1.00 76.25 90 THR A CA 1
ATOM 719 C C . THR A 1 90 ? -18.231 -9.008 5.717 1.00 76.25 90 THR A C 1
ATOM 721 O O . THR A 1 90 ? -18.879 -9.795 6.408 1.00 76.25 90 THR A O 1
ATOM 724 N N . LEU A 1 91 ? -17.356 -8.148 6.246 1.00 79.06 91 LEU A N 1
ATOM 725 C CA . LEU A 1 91 ? -17.152 -7.987 7.680 1.00 79.06 91 LEU A CA 1
ATOM 726 C C . LEU A 1 91 ? -18.334 -7.239 8.307 1.00 79.06 91 LEU A C 1
ATOM 728 O O . LEU A 1 91 ? -19.024 -6.473 7.638 1.00 79.06 91 LEU A O 1
ATOM 732 N N . GLY A 1 92 ? -18.561 -7.472 9.602 1.00 80.75 92 GLY A N 1
ATOM 733 C CA . GLY A 1 92 ? -19.537 -6.724 10.394 1.00 80.75 92 GLY A CA 1
ATOM 734 C C . GLY A 1 92 ? -19.060 -5.296 10.674 1.00 80.75 92 GLY A C 1
ATOM 735 O O . GLY A 1 92 ? -18.690 -4.554 9.771 1.00 80.75 92 GLY A O 1
ATOM 736 N N . ALA A 1 93 ? -19.043 -4.888 11.942 1.00 86.38 93 ALA A N 1
ATOM 737 C CA . ALA A 1 93 ? -18.427 -3.616 12.306 1.00 86.38 93 ALA A CA 1
ATOM 738 C C . ALA A 1 93 ? -16.913 -3.646 12.017 1.00 86.38 93 ALA A C 1
ATOM 740 O O . ALA A 1 93 ? -16.225 -4.627 12.320 1.00 86.38 93 ALA A O 1
ATOM 741 N N . VAL A 1 94 ? -16.392 -2.570 11.428 1.00 88.69 94 VAL A N 1
ATOM 742 C CA . VAL A 1 94 ? -14.977 -2.426 11.060 1.00 88.69 94 VAL A CA 1
ATOM 743 C C . VAL A 1 94 ? -14.491 -1.038 11.466 1.00 88.69 94 VAL A C 1
ATOM 745 O O . VAL A 1 94 ? -15.188 -0.052 11.241 1.00 88.69 94 VAL A O 1
ATOM 748 N N . SER A 1 95 ? -13.278 -0.954 12.014 1.00 92.25 95 SER A N 1
ATOM 749 C CA . SER A 1 95 ? -12.542 0.307 12.161 1.00 92.25 95 SER A CA 1
ATOM 750 C C . SER A 1 95 ? -11.491 0.431 11.059 1.00 92.25 95 SER A C 1
ATOM 752 O O . SER A 1 95 ? -10.639 -0.449 10.913 1.00 92.25 95 SER A O 1
ATOM 754 N N . GLU A 1 96 ? -11.552 1.510 10.274 1.00 93.38 96 GLU A N 1
ATOM 755 C CA . GLU A 1 96 ? -10.521 1.856 9.289 1.00 93.38 96 GLU A CA 1
ATOM 756 C C . GLU A 1 96 ? -9.425 2.695 9.952 1.00 93.38 96 GLU A C 1
ATOM 758 O O . GLU A 1 96 ? -9.654 3.825 10.380 1.00 93.38 96 GLU A O 1
ATOM 763 N N . ILE A 1 97 ? -8.208 2.165 9.974 1.00 93.25 97 ILE A N 1
ATOM 764 C CA . ILE A 1 97 ? -7.000 2.860 10.404 1.00 93.25 97 ILE A CA 1
ATOM 765 C C . ILE A 1 97 ? -6.300 3.402 9.165 1.00 93.25 97 ILE A C 1
ATOM 767 O O . ILE A 1 97 ? -5.696 2.641 8.417 1.00 93.25 97 ILE A O 1
ATOM 771 N N . ASP A 1 98 ? -6.342 4.716 8.972 1.00 90.81 98 ASP A N 1
ATOM 772 C CA . ASP A 1 98 ? -5.680 5.401 7.862 1.00 90.81 98 ASP A CA 1
ATOM 773 C C . ASP A 1 98 ? -4.481 6.214 8.363 1.00 90.81 98 ASP A C 1
ATOM 775 O O . ASP A 1 98 ? -4.631 7.353 8.812 1.00 90.81 98 ASP A O 1
ATOM 779 N N . PHE A 1 99 ? -3.275 5.645 8.280 1.00 85.94 99 PHE A N 1
ATOM 780 C CA . PHE A 1 99 ? -2.053 6.320 8.729 1.00 85.94 99 PHE A CA 1
ATOM 781 C C . PHE A 1 99 ? -1.674 7.530 7.869 1.00 85.94 99 PHE A C 1
ATOM 783 O O . PHE A 1 99 ? -0.797 8.292 8.266 1.00 85.94 99 PHE A O 1
ATOM 790 N N . THR A 1 100 ? -2.348 7.786 6.742 1.00 82.75 100 THR A N 1
ATOM 791 C CA . THR A 1 100 ? -2.173 9.068 6.036 1.00 82.75 100 THR A CA 1
ATOM 792 C C . THR A 1 100 ? -2.696 10.254 6.854 1.00 82.75 100 THR A C 1
ATOM 794 O O . THR A 1 100 ? -2.297 11.390 6.614 1.00 82.75 100 THR A O 1
ATOM 797 N N . LYS A 1 101 ? -3.540 9.992 7.863 1.00 84.75 101 LYS A N 1
ATOM 798 C CA . LYS A 1 101 ? -4.023 10.980 8.838 1.00 84.75 101 LYS A CA 1
ATOM 799 C C . LYS A 1 101 ? -3.101 11.123 10.057 1.00 84.75 101 LYS A C 1
ATOM 801 O O . LYS A 1 101 ? -3.333 11.999 10.890 1.00 84.75 101 LYS A O 1
ATOM 806 N N . ALA A 1 102 ? -2.085 10.270 10.190 1.00 84.81 102 ALA A N 1
ATOM 807 C CA . ALA A 1 102 ? -1.145 10.306 11.301 1.00 84.81 102 ALA A CA 1
ATOM 808 C C . ALA A 1 102 ? -0.100 11.417 11.102 1.00 84.81 102 ALA A C 1
ATOM 810 O O . ALA A 1 102 ? 0.300 11.737 9.982 1.00 84.81 102 ALA A O 1
ATOM 811 N N . LYS A 1 103 ? 0.377 12.012 12.199 1.00 84.56 103 LYS A N 1
ATOM 812 C CA . LYS A 1 103 ? 1.500 12.959 12.149 1.00 84.56 103 LYS A CA 1
ATOM 813 C C . LYS A 1 103 ? 2.816 12.206 11.914 1.00 84.56 103 LYS A C 1
ATOM 815 O O . LYS A 1 103 ? 2.941 11.063 12.362 1.00 84.56 103 LYS A O 1
ATOM 820 N N . PRO A 1 104 ? 3.836 12.839 11.303 1.00 76.75 104 PRO A N 1
ATOM 821 C CA . PRO A 1 104 ? 5.155 12.228 11.154 1.00 76.75 104 PRO A CA 1
ATOM 822 C C . PRO A 1 104 ? 5.680 11.651 12.478 1.00 76.75 104 PRO A C 1
ATOM 824 O O . PRO A 1 104 ? 5.669 12.330 13.508 1.00 76.75 104 PRO A O 1
ATOM 827 N N . GLY A 1 105 ? 6.109 10.386 12.444 1.00 77.69 105 GLY A N 1
ATOM 828 C CA . GLY A 1 105 ? 6.609 9.629 13.598 1.00 77.69 105 GLY A CA 1
ATOM 829 C C . GLY A 1 105 ? 5.545 8.903 14.433 1.00 77.69 105 GLY A C 1
ATOM 830 O O . GLY A 1 105 ? 5.911 8.092 15.284 1.00 77.69 105 GLY A O 1
ATOM 831 N N . GLN A 1 106 ? 4.249 9.135 14.196 1.00 84.44 106 GLN A N 1
ATOM 832 C CA . GLN A 1 106 ? 3.188 8.343 14.819 1.00 84.44 106 GLN A CA 1
ATOM 833 C C . GLN A 1 106 ? 3.015 7.022 14.065 1.00 84.44 106 GLN A C 1
ATOM 835 O O . GLN A 1 106 ? 2.472 6.992 12.963 1.00 84.44 106 GLN A O 1
ATOM 840 N N . VAL A 1 107 ? 3.495 5.932 14.661 1.00 87.19 107 VAL A N 1
ATOM 841 C CA . VAL A 1 107 ? 3.487 4.588 14.049 1.00 87.19 107 VAL A CA 1
ATOM 842 C C . VAL A 1 107 ? 2.622 3.586 14.815 1.00 87.19 107 VAL A C 1
ATOM 844 O O . VAL A 1 107 ? 2.587 2.411 14.467 1.00 87.19 107 VAL A O 1
ATOM 847 N N . ILE A 1 108 ? 1.916 4.039 15.852 1.00 90.38 108 ILE A N 1
ATOM 848 C CA . ILE A 1 108 ? 0.970 3.231 16.625 1.00 90.38 108 ILE A CA 1
ATOM 849 C C . ILE A 1 108 ? -0.436 3.784 16.394 1.00 90.38 108 ILE A C 1
ATOM 851 O O . ILE A 1 108 ? -0.631 4.998 16.414 1.00 90.38 108 ILE A O 1
ATOM 855 N N . ALA A 1 109 ? -1.409 2.896 16.193 1.00 94.19 109 ALA A N 1
ATOM 856 C CA . ALA A 1 109 ? -2.828 3.226 16.168 1.00 94.19 109 ALA A CA 1
ATOM 857 C C . ALA A 1 109 ? -3.569 2.366 17.197 1.00 94.19 109 ALA A C 1
ATOM 859 O O . ALA A 1 109 ? -3.492 1.138 17.152 1.00 94.19 109 ALA A O 1
ATOM 860 N N . THR A 1 110 ? -4.288 3.013 18.110 1.00 95.00 110 THR A N 1
ATOM 861 C CA . THR A 1 110 ? -5.115 2.346 19.122 1.00 95.00 110 THR A CA 1
ATOM 862 C C . THR A 1 110 ? -6.579 2.433 18.724 1.00 95.00 110 THR A C 1
ATOM 864 O O . THR A 1 110 ? -7.079 3.520 18.436 1.00 95.00 110 THR A O 1
ATOM 867 N N . VAL A 1 111 ? -7.262 1.290 18.745 1.00 95.69 111 VAL A N 1
ATOM 868 C CA . VAL A 1 111 ? -8.704 1.160 18.520 1.00 95.69 111 VAL A CA 1
ATOM 869 C C . VAL A 1 111 ? -9.293 0.362 19.679 1.00 95.69 111 VAL A C 1
ATOM 871 O O . VAL A 1 111 ? -8.754 -0.684 20.043 1.00 95.69 111 VAL A O 1
ATOM 874 N N . THR A 1 112 ? -10.403 0.830 20.242 1.00 95.38 112 THR A N 1
ATOM 875 C CA . THR A 1 112 ? -11.151 0.112 21.280 1.00 95.38 112 THR A CA 1
ATOM 876 C C . THR A 1 112 ? -12.314 -0.635 20.644 1.00 95.38 112 THR A C 1
ATOM 878 O O . THR A 1 112 ? -13.104 -0.030 19.927 1.00 95.38 112 THR A O 1
ATOM 881 N N . HIS A 1 113 ? -12.434 -1.935 20.918 1.00 94.25 113 HIS A N 1
ATOM 882 C CA . HIS A 1 113 ? -13.648 -2.702 20.636 1.00 94.25 113 HIS A CA 1
ATOM 883 C C . HIS A 1 113 ? -14.594 -2.572 21.833 1.00 94.25 113 HIS A C 1
ATOM 885 O O . HIS A 1 113 ? -14.260 -2.999 22.941 1.00 94.25 113 HIS A O 1
ATOM 891 N N . ASN A 1 114 ? -15.736 -1.933 21.619 1.00 92.50 114 ASN A N 1
ATOM 892 C CA . ASN A 1 114 ? -16.713 -1.634 22.656 1.00 92.50 114 ASN A CA 1
ATOM 893 C C . ASN A 1 114 ? -17.605 -2.851 22.941 1.00 92.50 114 ASN A C 1
ATOM 895 O O . ASN A 1 114 ? -17.736 -3.765 22.127 1.00 92.50 114 ASN A O 1
ATOM 899 N N . SER A 1 115 ? -18.263 -2.859 24.102 1.00 92.12 115 SER A N 1
ATOM 900 C CA . SER A 1 115 ? -19.171 -3.945 24.497 1.00 92.12 115 SER A CA 1
ATOM 901 C C . SER A 1 115 ? -20.424 -4.061 23.620 1.00 92.12 115 SER A C 1
ATOM 903 O O . SER A 1 115 ? -21.058 -5.111 23.614 1.00 92.12 115 SER A O 1
ATOM 905 N N . ASP A 1 116 ? -20.775 -3.008 22.881 1.00 90.44 116 ASP A N 1
ATOM 906 C CA . ASP A 1 116 ? -21.878 -2.988 21.913 1.00 90.44 116 ASP A CA 1
ATOM 907 C C . ASP A 1 116 ? -21.480 -3.527 20.523 1.00 90.44 116 ASP A C 1
ATOM 909 O O . ASP A 1 116 ? -22.292 -3.513 19.598 1.00 90.44 116 ASP A O 1
ATOM 913 N N . GLY A 1 117 ? -20.242 -4.011 20.369 1.00 86.50 117 GLY A N 1
ATOM 914 C CA . GLY A 1 117 ? -19.713 -4.537 19.111 1.00 86.50 117 GLY A CA 1
ATOM 915 C C . GLY A 1 117 ? -19.224 -3.464 18.135 1.00 86.50 117 GLY A C 1
ATOM 916 O O . GLY A 1 117 ? -18.812 -3.796 17.024 1.00 86.50 117 GLY A O 1
ATOM 917 N N . THR A 1 118 ? -19.260 -2.184 18.516 1.00 91.69 118 THR A N 1
ATOM 918 C CA . THR A 1 118 ? -18.680 -1.091 17.726 1.00 91.69 118 THR A CA 1
ATOM 919 C C . THR A 1 118 ? -17.190 -0.924 18.011 1.00 91.69 118 THR A C 1
ATOM 921 O O . THR A 1 118 ? -16.638 -1.480 18.964 1.00 91.69 118 THR A O 1
ATOM 924 N N . TYR A 1 119 ? -16.525 -0.123 17.183 1.00 94.44 119 TYR A N 1
ATOM 925 C CA . TYR A 1 119 ? -15.133 0.252 17.381 1.00 94.44 119 TYR A CA 1
ATOM 926 C C . TYR A 1 119 ? -15.013 1.764 17.542 1.00 94.44 119 TYR A C 1
ATOM 928 O O . TYR A 1 119 ? -15.741 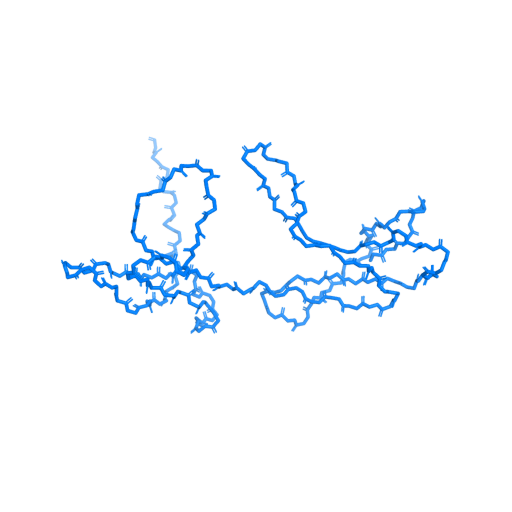2.515 16.895 1.00 94.44 119 TYR A O 1
ATOM 936 N N . SER A 1 120 ? -14.083 2.215 18.381 1.00 94.56 120 SER A N 1
ATOM 937 C CA . SER A 1 120 ? -13.722 3.631 18.443 1.00 94.56 120 SER A CA 1
ATOM 938 C C . SER A 1 120 ? -13.027 4.089 17.160 1.00 94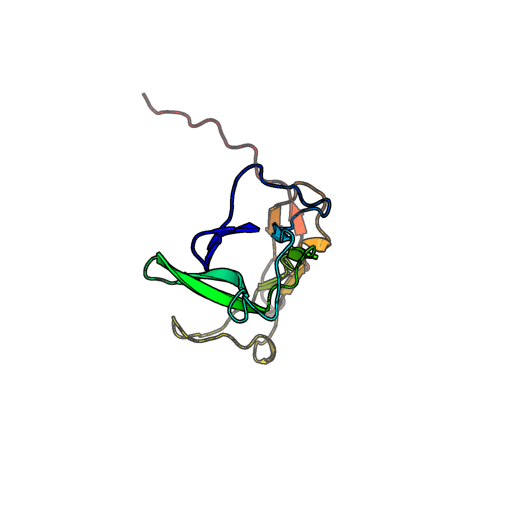.56 120 SER A C 1
ATOM 940 O O . SER A 1 120 ? -12.444 3.286 16.420 1.00 94.56 120 SER A O 1
ATOM 942 N N . ASP A 1 121 ? -12.987 5.405 16.962 1.00 94.19 121 ASP A N 1
ATOM 943 C CA . ASP A 1 121 ? -12.065 5.992 15.997 1.00 94.19 121 ASP A CA 1
ATOM 944 C C . ASP A 1 121 ? -10.607 5.679 16.392 1.00 94.19 121 ASP A C 1
ATOM 946 O O . ASP A 1 121 ? -10.281 5.644 17.591 1.00 94.19 121 ASP A O 1
ATOM 950 N N . PRO A 1 122 ? -9.709 5.447 15.416 1.00 95.00 122 PRO A N 1
ATOM 951 C CA . PRO A 1 122 ? -8.298 5.228 15.695 1.00 95.00 122 PRO A CA 1
ATOM 952 C C . PRO A 1 122 ? -7.642 6.456 16.322 1.00 95.00 122 PRO A C 1
ATOM 954 O O . PRO A 1 122 ? -7.758 7.575 15.821 1.00 95.00 122 PRO A O 1
ATOM 957 N N . THR A 1 123 ? -6.866 6.232 17.379 1.00 96.06 123 THR A N 1
ATOM 958 C CA . THR A 1 123 ? -5.996 7.255 17.969 1.00 96.06 123 THR A CA 1
ATOM 959 C C . THR A 1 123 ? -4.541 6.952 17.631 1.00 96.06 123 THR A C 1
ATOM 961 O O . THR A 1 123 ? -4.028 5.898 18.005 1.00 96.06 123 THR A O 1
ATOM 964 N N . PHE A 1 124 ? -3.866 7.873 16.936 1.00 94.06 124 PHE A N 1
ATOM 965 C CA . PHE A 1 124 ? -2.463 7.714 16.539 1.00 94.06 124 PHE A CA 1
ATOM 966 C C . PHE A 1 124 ? -1.496 8.207 17.620 1.00 94.06 124 PHE A C 1
ATOM 968 O O . PHE A 1 124 ? -1.681 9.288 18.186 1.00 94.06 124 PHE A O 1
ATOM 975 N N . SER A 1 125 ? -0.428 7.452 17.877 1.00 93.00 125 SER A N 1
ATOM 976 C CA . SER A 1 125 ? 0.593 7.784 18.873 1.00 93.00 125 SER A CA 1
ATOM 977 C C . SER A 1 125 ? 2.014 7.428 18.422 1.00 93.00 125 SER A C 1
ATOM 979 O O . SER A 1 125 ? 2.243 6.694 17.457 1.00 93.00 125 SER A O 1
ATOM 981 N N . TYR A 1 126 ? 2.987 8.030 19.107 1.00 87.38 126 TYR A N 1
ATOM 982 C CA . TYR A 1 126 ? 4.411 7.745 18.940 1.00 87.38 126 TYR A CA 1
ATOM 983 C C . TYR A 1 126 ? 4.775 6.447 19.670 1.00 87.38 126 TYR A C 1
ATOM 985 O O . TYR A 1 126 ? 4.149 6.135 20.687 1.00 87.38 126 TYR A O 1
ATOM 993 N N . PRO A 1 127 ? 5.795 5.709 19.206 1.00 86.56 127 PRO A N 1
ATOM 994 C CA . PRO A 1 127 ? 6.282 4.555 19.940 1.00 86.56 127 PRO A CA 1
ATOM 995 C C . PRO A 1 127 ? 6.841 5.014 21.288 1.00 86.56 127 PRO A C 1
ATOM 997 O O . PRO A 1 127 ? 7.459 6.080 21.379 1.00 86.56 127 PRO A O 1
ATOM 1000 N N . GLU A 1 128 ? 6.635 4.221 22.343 1.00 80.62 128 GLU A N 1
ATOM 1001 C CA . GLU A 1 128 ? 7.357 4.454 23.593 1.00 80.62 128 GLU A CA 1
ATOM 1002 C C . GLU A 1 128 ? 8.860 4.476 23.276 1.00 80.62 128 GLU A C 1
ATOM 1004 O O . GLU A 1 128 ? 9.353 3.620 22.533 1.00 80.62 128 GLU A O 1
ATOM 1009 N N . LYS A 1 129 ? 9.607 5.457 23.810 1.00 63.00 129 LYS A N 1
ATOM 1010 C CA . LYS A 1 129 ? 11.075 5.394 23.763 1.00 63.00 129 LYS A CA 1
ATOM 1011 C C . LYS A 1 129 ? 11.460 4.035 24.335 1.00 63.00 129 LYS A C 1
ATOM 1013 O O . LYS A 1 129 ? 11.074 3.749 25.468 1.00 63.00 129 LYS A O 1
ATOM 1018 N N . ALA A 1 130 ? 12.162 3.212 23.551 1.00 52.16 130 ALA A N 1
ATOM 1019 C CA . ALA A 1 130 ? 12.580 1.885 23.981 1.00 52.16 130 ALA A CA 1
ATOM 1020 C C . ALA A 1 130 ? 13.143 1.986 25.402 1.00 52.16 130 ALA A C 1
ATOM 1022 O O . ALA A 1 130 ? 14.064 2.773 25.646 1.00 52.16 130 ALA A O 1
ATOM 1023 N N . ARG A 1 131 ? 12.551 1.254 26.356 1.00 45.84 131 ARG A N 1
ATOM 1024 C CA . ARG A 1 131 ? 13.138 1.159 27.694 1.00 45.84 131 ARG A CA 1
ATOM 1025 C C . ARG A 1 131 ? 14.569 0.655 27.493 1.00 45.84 131 ARG A C 1
ATOM 1027 O O . ARG A 1 131 ? 14.731 -0.333 26.770 1.00 45.84 131 ARG A O 1
ATOM 1034 N N . PRO A 1 132 ? 15.600 1.313 28.056 1.00 41.72 132 PRO A N 1
ATOM 1035 C CA . PRO A 1 132 ? 16.940 0.757 28.003 1.00 41.72 132 PRO A CA 1
ATOM 1036 C C . PRO A 1 132 ? 16.857 -0.657 28.571 1.00 41.72 132 PRO A C 1
ATOM 1038 O O . PRO A 1 132 ? 16.270 -0.864 29.634 1.00 41.72 132 PRO A O 1
ATOM 1041 N N . TYR A 1 133 ? 17.361 -1.625 27.810 1.00 38.22 133 TYR A N 1
ATOM 1042 C CA . TYR A 1 133 ? 17.416 -3.017 28.225 1.00 38.22 133 TYR A CA 1
ATOM 1043 C C . TYR A 1 133 ? 18.195 -3.067 29.543 1.00 38.22 133 TYR A C 1
ATOM 1045 O O . TYR A 1 133 ? 19.414 -2.904 29.556 1.00 38.22 133 TYR A O 1
ATOM 1053 N N . SER A 1 134 ? 17.496 -3.216 30.669 1.00 44.56 134 SER A N 1
ATOM 1054 C CA . SER A 1 134 ? 18.130 -3.464 31.956 1.00 44.56 134 SER A CA 1
ATOM 1055 C C . SER A 1 134 ? 18.587 -4.916 31.934 1.00 44.56 134 SER A C 1
ATOM 1057 O O . SER A 1 134 ? 17.825 -5.817 32.283 1.00 44.56 134 SER A O 1
ATOM 1059 N N . GLY A 1 135 ? 19.802 -5.147 31.436 1.00 37.47 135 GLY A N 1
ATOM 1060 C CA . GLY A 1 135 ? 20.474 -6.428 31.594 1.00 37.47 135 GLY A CA 1
ATOM 1061 C C . GLY A 1 135 ? 20.507 -6.769 33.079 1.00 37.47 135 GLY A C 1
ATOM 1062 O O . GLY A 1 135 ? 21.092 -6.028 33.868 1.00 37.47 135 GLY A O 1
ATOM 1063 N N . ALA A 1 136 ? 19.813 -7.839 33.459 1.00 42.12 136 ALA A N 1
ATOM 1064 C CA . ALA A 1 136 ? 19.974 -8.432 34.772 1.00 42.12 136 ALA A CA 1
ATOM 1065 C C . ALA A 1 136 ? 21.393 -9.009 34.855 1.00 42.12 136 ALA A C 1
ATOM 1067 O O . ALA A 1 136 ? 21.826 -9.731 33.954 1.00 42.12 136 ALA A O 1
ATOM 1068 N N . SER A 1 137 ? 22.085 -8.586 35.911 1.00 42.44 137 SER A N 1
ATOM 1069 C CA . SER A 1 137 ? 23.382 -9.050 36.413 1.00 42.44 137 SER A CA 1
ATOM 1070 C C . SER A 1 137 ? 23.448 -10.553 36.637 1.00 42.44 137 SER A C 1
ATOM 1072 O O . SER A 1 137 ? 22.432 -11.078 37.150 1.00 42.44 137 SER A O 1
#

Organism: Bionectria ochroleuca (NCBI:txid29856)

Sequence (137 aa):
MDIVDDGPQFVEPYGTTNKDNSFGIQTNPFNPDQYKTVYCGYGKYNDKNQVVPVAVWRAKPFQKYDLTPVIKYYVSTGNYKPGTTVDITTLGAVSEIDFTKAKPGQVIATVTHNSDGTYSDPTFSYPEKARPYSGAS

Radius of gyration: 21.08 Å; chains: 1; bounding box: 46×33×65 Å